Protein AF-A0A3D3EQ26-F1 (afdb_monomer_lite)

Structure (mmCIF, N/CA/C/O backbone):
data_AF-A0A3D3EQ26-F1
#
_entry.id   AF-A0A3D3EQ26-F1
#
loop_
_atom_site.group_PDB
_atom_site.id
_atom_site.type_symbol
_atom_site.label_atom_id
_atom_site.label_alt_id
_atom_site.label_comp_id
_atom_site.label_asym_id
_atom_site.label_entity_id
_atom_site.label_seq_id
_atom_site.pdbx_PDB_ins_code
_atom_site.Cartn_x
_atom_site.Cartn_y
_atom_site.Cartn_z
_atom_site.occupancy
_atom_site.B_iso_or_equiv
_atom_site.auth_seq_id
_atom_site.auth_comp_id
_atom_site.auth_asym_id
_atom_site.auth_atom_id
_atom_site.pdbx_PDB_model_num
ATOM 1 N N . MET A 1 1 ? -0.672 27.461 -3.679 1.00 43.50 1 MET A N 1
ATOM 2 C CA . MET A 1 1 ? -0.793 26.144 -3.017 1.00 43.50 1 MET A CA 1
ATOM 3 C C . MET A 1 1 ? -0.014 25.144 -3.851 1.00 43.50 1 MET A C 1
ATOM 5 O O . MET A 1 1 ? -0.295 25.049 -5.038 1.00 43.50 1 MET A O 1
ATOM 9 N N . LYS A 1 2 ? 1.002 24.467 -3.301 1.00 47.06 2 LYS A N 1
ATOM 10 C CA . LYS A 1 2 ? 1.595 23.314 -3.994 1.00 47.06 2 LYS A CA 1
ATOM 11 C C . LYS A 1 2 ? 0.571 22.186 -3.886 1.00 47.06 2 LYS A C 1
ATOM 13 O O . LYS A 1 2 ? 0.244 21.804 -2.770 1.00 47.06 2 LYS A O 1
ATOM 18 N N . ALA A 1 3 ? 0.037 21.705 -5.005 1.00 46.59 3 ALA A N 1
ATOM 19 C CA . ALA A 1 3 ? -0.693 20.444 -5.005 1.00 46.59 3 ALA A CA 1
ATOM 20 C C . ALA A 1 3 ? 0.310 19.357 -4.601 1.00 46.59 3 ALA A C 1
ATOM 22 O O . ALA A 1 3 ? 1.218 19.037 -5.363 1.00 46.59 3 ALA A O 1
ATOM 23 N N . SER A 1 4 ? 0.238 18.889 -3.361 1.00 63.62 4 SER A N 1
ATOM 24 C CA . SER A 1 4 ? 1.077 17.794 -2.891 1.00 63.62 4 SER A CA 1
ATOM 25 C C . SER A 1 4 ? 0.332 16.491 -3.130 1.00 63.62 4 SER A C 1
ATOM 27 O O . SER A 1 4 ? -0.710 16.246 -2.523 1.00 63.62 4 SER A O 1
ATOM 29 N N . TYR A 1 5 ? 0.870 15.666 -4.018 1.00 80.00 5 TYR A N 1
ATOM 30 C CA . TYR A 1 5 ? 0.480 14.267 -4.160 1.00 80.00 5 TYR A CA 1
ATOM 31 C C . TYR A 1 5 ? 0.820 13.491 -2.867 1.00 80.00 5 TYR A C 1
ATOM 33 O O . TYR A 1 5 ? 1.636 13.952 -2.065 1.00 80.00 5 TYR A O 1
ATOM 41 N N . GLY A 1 6 ? 0.219 12.318 -2.652 1.00 87.81 6 GLY A N 1
ATOM 42 C CA . GLY A 1 6 ? 0.426 11.493 -1.450 1.00 87.81 6 GLY A CA 1
ATOM 43 C C . GLY A 1 6 ? -0.643 11.695 -0.367 1.00 87.81 6 GLY A C 1
ATOM 44 O O . GLY A 1 6 ? -1.769 12.083 -0.664 1.00 87.81 6 GLY A O 1
ATOM 45 N N . ASN A 1 7 ? -0.287 11.450 0.896 1.00 93.31 7 ASN A N 1
ATOM 46 C CA . ASN A 1 7 ? -1.202 11.467 2.047 1.00 93.31 7 ASN A CA 1
ATOM 47 C C . ASN A 1 7 ? -1.265 12.826 2.771 1.00 93.31 7 ASN A C 1
ATOM 49 O O . ASN A 1 7 ? -1.820 12.932 3.863 1.00 93.31 7 ASN A O 1
ATOM 53 N N . TYR A 1 8 ? -0.751 13.894 2.157 1.00 90.69 8 TYR A N 1
ATOM 54 C CA . TYR A 1 8 ? -0.848 15.258 2.694 1.00 90.69 8 TYR A CA 1
ATOM 55 C C . TYR A 1 8 ? -2.292 15.723 2.921 1.00 90.69 8 TYR A C 1
ATOM 57 O O . TYR A 1 8 ? -2.552 16.518 3.815 1.00 90.69 8 TYR A O 1
ATOM 65 N N . MET A 1 9 ? -3.247 15.209 2.140 1.00 90.19 9 MET A N 1
ATOM 66 C CA . MET A 1 9 ? -4.672 15.525 2.299 1.00 90.19 9 MET A CA 1
ATOM 67 C C . MET A 1 9 ? -5.231 15.199 3.693 1.00 90.19 9 MET A C 1
ATOM 69 O O . MET A 1 9 ? -6.275 15.730 4.059 1.00 90.19 9 MET A O 1
ATOM 73 N N . TYR A 1 10 ? -4.536 14.357 4.463 1.00 92.06 10 TYR A N 1
ATOM 74 C CA . TYR A 1 10 ? -4.896 14.002 5.832 1.00 92.06 10 TYR A CA 1
ATOM 75 C C . TYR A 1 10 ? -4.207 14.875 6.895 1.00 92.06 10 TYR A C 1
ATOM 77 O O . TYR A 1 10 ? -4.340 14.603 8.083 1.00 92.06 10 TYR A O 1
ATOM 85 N N . HIS A 1 11 ? -3.468 15.925 6.522 1.00 90.75 11 HIS A N 1
ATOM 86 C CA . HIS A 1 11 ? -2.952 16.898 7.499 1.00 90.75 11 HIS A CA 1
ATOM 87 C C . HIS A 1 11 ? -4.116 17.525 8.280 1.00 90.75 11 HIS A C 1
ATOM 89 O O . HIS A 1 11 ? -5.151 17.861 7.704 1.00 90.75 11 HIS A O 1
ATOM 95 N N . GLY A 1 12 ? -3.976 17.620 9.603 1.00 88.81 12 GLY A N 1
ATOM 96 C CA . GLY A 1 12 ? -5.044 18.006 10.528 1.00 88.81 12 GLY A CA 1
ATOM 97 C C . GLY A 1 12 ? -6.002 16.879 10.942 1.00 88.81 12 GLY A C 1
ATOM 98 O O . GLY A 1 12 ? -6.832 17.091 11.827 1.00 88.81 12 GLY A O 1
ATOM 99 N N . TYR A 1 13 ? -5.909 15.679 10.356 1.00 89.81 13 TYR A N 1
ATOM 100 C CA . TYR A 1 13 ? -6.657 14.511 10.835 1.00 89.81 13 TYR A CA 1
ATOM 101 C C . TYR A 1 13 ? -5.959 13.921 12.060 1.00 89.81 13 TYR A C 1
ATOM 103 O O . TYR A 1 13 ? -4.731 13.945 12.162 1.00 89.81 13 TYR A O 1
ATOM 111 N N . GLN A 1 14 ? -6.734 13.363 12.988 1.00 88.44 14 GLN A N 1
ATOM 112 C CA . GLN A 1 14 ? -6.186 12.656 14.146 1.00 88.44 14 GLN A CA 1
ATOM 113 C C . GLN A 1 14 ? -5.789 11.223 13.778 1.00 88.44 14 GLN A C 1
ATOM 115 O O . GLN A 1 14 ? -6.543 10.522 13.098 1.00 88.44 14 GLN A O 1
ATOM 120 N N . ASP A 1 15 ? -4.644 10.773 14.288 1.00 89.12 15 ASP A N 1
ATOM 121 C CA . ASP A 1 15 ? -4.253 9.366 14.214 1.00 89.12 15 ASP A CA 1
ATOM 122 C C . ASP A 1 15 ? -5.210 8.502 15.049 1.00 89.12 15 ASP A C 1
ATOM 124 O O . ASP A 1 15 ? -5.680 8.920 16.114 1.00 89.12 15 ASP A O 1
ATOM 128 N N . ILE A 1 16 ? -5.503 7.287 14.582 1.00 85.25 16 ILE A N 1
ATOM 129 C CA . ILE A 1 16 ? -6.421 6.368 15.262 1.00 85.25 16 ILE A CA 1
ATOM 130 C C . ILE A 1 16 ? -5.979 6.046 16.697 1.00 85.25 16 ILE A C 1
ATOM 132 O O . ILE A 1 16 ? -6.836 5.915 17.577 1.00 85.25 16 ILE A O 1
ATOM 136 N N . ASN A 1 17 ? -4.666 6.007 16.940 1.00 82.06 17 ASN A N 1
ATOM 137 C CA . ASN A 1 17 ? -4.043 5.684 18.220 1.00 82.06 17 ASN A CA 1
ATOM 138 C C . ASN A 1 17 ? -3.779 6.919 19.093 1.00 82.06 17 ASN A C 1
ATOM 140 O O . ASN A 1 17 ? -3.191 6.794 20.169 1.00 82.06 17 ASN A O 1
ATOM 144 N N . ALA A 1 18 ? -4.195 8.117 18.669 1.00 78.62 18 ALA A N 1
ATOM 145 C CA . ALA A 1 18 ? -4.072 9.307 19.499 1.00 78.62 18 ALA A CA 1
ATOM 146 C C . ALA A 1 18 ? -4.818 9.113 20.835 1.00 78.62 18 ALA A C 1
ATOM 148 O O . ALA A 1 18 ? -5.955 8.634 20.862 1.00 78.62 18 ALA A O 1
ATOM 149 N N . ASN A 1 19 ? -4.173 9.520 21.939 1.00 58.97 19 ASN A N 1
ATOM 150 C CA . ASN A 1 19 ? -4.620 9.406 23.341 1.00 58.97 19 ASN A CA 1
ATOM 151 C C . ASN A 1 19 ? -5.818 10.314 23.690 1.00 58.97 19 ASN A C 1
ATOM 153 O O . ASN A 1 19 ? -5.869 10.974 24.726 1.00 58.97 19 ASN A O 1
ATOM 157 N N . THR A 1 20 ? -6.809 10.362 22.816 1.00 57.97 20 THR A N 1
ATOM 158 C CA . THR A 1 20 ? -8.110 10.954 23.077 1.00 57.97 20 THR A CA 1
ATOM 159 C C . THR A 1 20 ? -9.122 9.819 23.028 1.00 57.97 20 THR A C 1
ATOM 161 O O . THR A 1 20 ? -9.126 9.000 22.108 1.00 57.97 20 THR A O 1
ATOM 164 N N . LEU A 1 21 ? -9.976 9.708 24.042 1.00 50.50 21 LEU A N 1
ATOM 165 C CA . LEU A 1 21 ? -11.120 8.810 23.954 1.00 50.50 21 LEU A CA 1
ATOM 166 C C . LEU A 1 21 ? -11.983 9.321 22.798 1.00 50.50 21 LEU A C 1
ATOM 168 O O . LEU A 1 21 ? -12.541 10.411 22.895 1.00 50.50 21 LEU A O 1
ATOM 172 N N . PHE A 1 22 ? -12.091 8.559 21.708 1.00 55.28 22 PHE A N 1
ATOM 173 C CA . PHE A 1 22 ? -13.174 8.775 20.751 1.00 55.28 22 PHE A CA 1
ATOM 174 C C . PHE A 1 22 ? -14.436 8.248 21.431 1.00 55.28 22 PHE A C 1
ATOM 176 O O . PHE A 1 22 ? -14.866 7.115 21.212 1.00 55.28 22 PHE A O 1
ATOM 183 N N . GLN A 1 23 ? -14.965 9.019 22.381 1.00 54.22 23 GLN A N 1
ATOM 184 C CA . GLN A 1 23 ? -16.287 8.728 22.899 1.00 54.22 23 GLN A CA 1
ATOM 185 C C . GLN A 1 23 ? -17.238 8.867 21.719 1.00 54.22 23 GLN A C 1
ATOM 187 O O . GLN A 1 23 ? -17.191 9.855 20.985 1.00 54.22 23 GLN A O 1
ATOM 192 N N . ARG A 1 24 ? -18.071 7.846 21.508 1.00 55.34 24 ARG A N 1
ATOM 193 C CA . ARG A 1 24 ? -19.268 8.008 20.692 1.00 55.34 24 ARG A CA 1
ATOM 194 C C . ARG A 1 24 ? -20.073 9.102 21.373 1.00 55.34 24 ARG A C 1
ATOM 196 O O . ARG A 1 24 ? -20.706 8.853 22.393 1.00 55.34 24 ARG A O 1
ATOM 203 N N . SER A 1 25 ? -19.943 10.322 20.876 1.00 57.91 25 SER A N 1
ATOM 204 C CA . SER A 1 25 ? -20.886 11.355 21.231 1.00 57.91 25 SER A CA 1
ATOM 205 C C . SER A 1 25 ? -22.155 11.040 20.467 1.00 57.91 25 SER A C 1
ATOM 207 O O . SER A 1 25 ? -22.158 10.996 19.236 1.00 57.91 25 SER A O 1
ATOM 209 N N . ASP A 1 26 ? -23.233 10.796 21.202 1.00 65.69 26 ASP A N 1
ATOM 210 C CA . ASP A 1 26 ? -24.564 10.652 20.620 1.00 65.69 26 ASP A CA 1
ATOM 211 C C . ASP A 1 26 ? -25.135 12.019 20.193 1.00 65.69 26 ASP A C 1
ATOM 213 O O . ASP A 1 26 ? -26.295 12.100 19.797 1.00 65.69 26 ASP A O 1
ATOM 217 N N . GLN A 1 27 ? -24.336 13.097 20.268 1.00 68.31 27 GLN A N 1
ATOM 218 C CA . GLN A 1 27 ? -24.653 14.425 19.750 1.00 68.31 27 GLN A CA 1
ATOM 219 C C . GLN A 1 27 ? -24.148 14.552 18.305 1.00 68.31 27 GLN A C 1
ATOM 221 O O . GLN A 1 27 ? -22.954 14.766 18.081 1.00 68.31 27 GLN A O 1
ATOM 226 N N . PRO A 1 28 ? -25.031 14.499 17.289 1.00 65.00 28 PRO A N 1
ATOM 227 C CA . PRO A 1 28 ? -24.612 14.547 15.888 1.00 65.00 28 PRO A CA 1
ATOM 228 C C . PRO A 1 28 ? -23.875 15.841 15.517 1.00 65.00 28 PRO A C 1
ATOM 230 O O . PRO A 1 28 ? -23.085 15.848 14.582 1.00 65.00 28 PRO A O 1
ATOM 233 N N . GLN A 1 29 ? -24.117 16.924 16.258 1.00 67.38 29 GLN A N 1
ATOM 234 C CA . GLN A 1 29 ? -23.506 18.244 16.063 1.00 67.38 29 GLN A CA 1
ATOM 235 C C . GLN A 1 29 ? -22.001 18.249 16.381 1.00 67.38 29 GLN A C 1
ATOM 237 O O . GLN A 1 29 ? -21.240 18.970 15.749 1.00 67.38 29 GLN A O 1
ATOM 242 N N . GLU A 1 30 ? -21.540 17.408 17.308 1.00 64.25 30 GLU A N 1
ATOM 243 C CA . GLU A 1 30 ? -20.106 17.290 17.618 1.00 64.25 30 GLU A CA 1
ATOM 244 C C . GLU A 1 30 ? -19.345 16.529 16.519 1.00 64.25 30 GLU A C 1
ATOM 246 O O . GLU A 1 30 ? -18.134 16.676 16.371 1.00 64.25 30 GLU A O 1
ATOM 251 N N . LEU A 1 31 ? -20.061 15.753 15.698 1.00 61.94 31 LEU A N 1
ATOM 252 C CA . LEU A 1 31 ? -19.507 15.042 14.546 1.00 61.94 31 LEU A CA 1
ATOM 253 C C . LEU A 1 31 ? -19.466 15.905 13.278 1.00 61.94 31 LEU A C 1
ATOM 255 O O . LEU A 1 31 ? -18.766 15.541 12.337 1.00 61.94 31 LEU A O 1
ATOM 259 N N . THR A 1 32 ? -20.192 17.031 13.222 1.00 59.62 32 THR A N 1
ATOM 260 C CA . THR A 1 32 ? -20.210 17.883 12.018 1.00 59.62 32 THR A CA 1
ATOM 261 C C . THR A 1 32 ? -18.950 18.726 11.854 1.00 59.62 32 THR A C 1
ATOM 263 O O . THR A 1 32 ? -18.646 19.134 10.737 1.00 59.62 32 THR A O 1
ATOM 266 N N . GLU A 1 33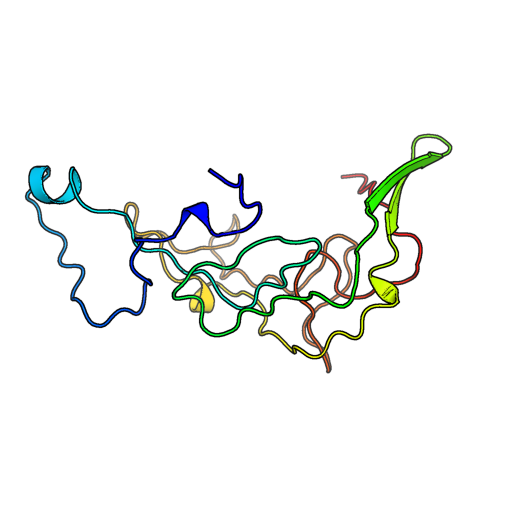 ? -18.213 18.974 12.940 1.00 64.81 33 GLU A N 1
ATOM 267 C CA . GLU A 1 33 ? -16.975 19.770 12.927 1.00 64.81 33 GLU A CA 1
ATOM 268 C C . GLU A 1 33 ? -15.701 18.920 13.088 1.00 64.81 33 GLU A C 1
ATOM 270 O O . GLU A 1 33 ? -14.594 19.415 12.881 1.00 64.81 33 GLU A O 1
ATOM 275 N N . ALA A 1 34 ? -15.838 17.633 13.427 1.00 69.12 34 ALA A N 1
ATOM 276 C CA . ALA A 1 34 ? -14.715 16.731 13.661 1.00 69.12 34 ALA A CA 1
ATOM 277 C C . ALA A 1 34 ? -14.295 15.976 12.387 1.00 69.12 34 ALA A C 1
ATOM 279 O O . ALA A 1 34 ? -15.126 15.460 11.639 1.00 69.12 34 ALA A O 1
ATOM 280 N N . THR A 1 35 ? -12.985 15.839 12.168 1.00 76.38 35 THR A N 1
ATOM 281 C CA . THR A 1 35 ? -12.447 14.901 11.176 1.00 76.38 35 THR A CA 1
ATOM 282 C C . THR A 1 35 ? -12.515 13.471 11.712 1.00 76.38 35 THR A C 1
ATOM 284 O O . THR A 1 35 ? -12.333 13.220 12.907 1.00 76.38 35 THR A O 1
ATOM 287 N N . LEU A 1 36 ? -12.780 12.502 10.828 1.00 83.06 36 LEU A N 1
ATOM 288 C CA . LEU A 1 36 ? -12.641 11.092 11.191 1.00 83.06 36 LEU A CA 1
ATOM 289 C C . LEU A 1 36 ? -11.170 10.772 11.460 1.00 83.06 36 LEU A C 1
ATOM 291 O O . LEU A 1 36 ? -10.275 11.363 10.860 1.00 83.06 36 LEU A O 1
ATOM 295 N N . ARG A 1 37 ? -10.916 9.805 12.340 1.00 85.69 37 ARG A N 1
ATOM 296 C CA . ARG A 1 37 ? -9.551 9.325 12.550 1.00 85.69 37 ARG A CA 1
ATOM 297 C C . ARG A 1 37 ? -9.056 8.520 11.364 1.00 85.69 37 ARG A C 1
ATOM 299 O O . ARG A 1 37 ? -9.833 7.824 10.709 1.00 85.69 37 ARG A O 1
ATOM 306 N N . VAL A 1 38 ? -7.750 8.573 11.151 1.00 91.38 38 VAL A N 1
ATOM 307 C CA . VAL A 1 38 ? -7.064 7.820 10.103 1.00 91.38 38 VAL A CA 1
ATOM 308 C C . VAL A 1 38 ? -6.031 6.885 10.712 1.00 91.38 38 VAL A C 1
ATOM 310 O O . VAL A 1 38 ? -5.436 7.188 11.740 1.00 91.38 38 VAL A O 1
ATOM 313 N N . ASN A 1 39 ? -5.838 5.735 10.077 1.00 91.94 39 ASN A N 1
ATOM 314 C CA . ASN A 1 39 ? -4.722 4.840 10.350 1.00 91.94 39 ASN A CA 1
ATOM 315 C C . ASN A 1 39 ? -3.878 4.784 9.074 1.00 91.94 39 ASN A C 1
ATOM 317 O O . ASN A 1 39 ? -4.298 4.175 8.089 1.00 91.94 39 ASN A O 1
ATOM 321 N N . ILE A 1 40 ? -2.760 5.506 9.061 1.00 94.25 40 ILE A N 1
ATOM 322 C CA . ILE A 1 40 ? -1.866 5.637 7.906 1.00 94.25 40 ILE A CA 1
ATOM 323 C C . ILE A 1 40 ? -0.463 5.353 8.412 1.00 94.25 40 ILE A C 1
ATOM 325 O O . ILE A 1 40 ? 0.038 6.097 9.252 1.00 94.25 40 ILE A O 1
ATOM 329 N N . ASP A 1 41 ? 0.153 4.288 7.906 1.00 92.81 41 ASP A N 1
ATOM 330 C CA . ASP A 1 41 ? 1.479 3.869 8.343 1.00 92.81 41 ASP A CA 1
ATOM 331 C C . ASP A 1 41 ? 2.246 3.107 7.253 1.00 92.81 41 ASP A C 1
ATOM 333 O O . ASP A 1 41 ? 1.637 2.554 6.332 1.00 92.81 41 ASP A O 1
ATOM 337 N N . HIS A 1 42 ? 3.577 3.069 7.383 1.00 93.62 42 HIS A N 1
ATOM 338 C CA . HIS A 1 42 ? 4.502 2.306 6.531 1.00 93.62 42 HIS A CA 1
ATOM 339 C C . HIS A 1 42 ? 4.429 2.611 5.013 1.00 93.62 42 HIS A C 1
ATOM 341 O O . HIS A 1 42 ? 4.615 1.723 4.173 1.00 93.62 42 HIS A O 1
ATOM 347 N N . ASN A 1 43 ? 4.181 3.871 4.628 1.00 94.19 43 ASN A N 1
ATOM 348 C CA . ASN A 1 43 ? 4.181 4.292 3.221 1.00 94.19 43 ASN A CA 1
ATOM 349 C C . ASN A 1 43 ? 5.543 4.832 2.743 1.00 94.19 43 ASN A C 1
ATOM 351 O O . ASN A 1 43 ? 6.264 5.535 3.460 1.00 94.19 43 ASN A O 1
ATOM 355 N N . LEU A 1 44 ? 5.852 4.568 1.467 1.00 93.62 44 LEU A N 1
ATOM 356 C CA . LEU A 1 44 ? 6.982 5.150 0.736 1.00 93.62 44 LEU A CA 1
ATOM 357 C C . LEU A 1 44 ? 6.495 6.276 -0.183 1.00 93.62 44 LEU A C 1
ATOM 359 O O . LEU A 1 44 ? 5.567 6.089 -0.971 1.00 93.62 44 LEU A O 1
ATOM 363 N N . TYR A 1 45 ? 7.150 7.432 -0.120 1.00 94.50 45 TYR A N 1
ATOM 364 C CA . TYR A 1 45 ? 6.767 8.633 -0.858 1.00 94.50 45 TYR A CA 1
ATOM 365 C C . TYR A 1 45 ? 7.884 9.063 -1.805 1.00 94.50 45 TYR A C 1
ATOM 367 O O . TYR A 1 45 ? 8.881 9.631 -1.368 1.00 94.50 45 TYR A O 1
ATOM 375 N N . PHE A 1 46 ? 7.702 8.808 -3.099 1.00 94.00 46 PHE A N 1
ATOM 376 C CA . PHE A 1 46 ? 8.650 9.157 -4.163 1.00 94.00 46 PHE A CA 1
ATOM 377 C C . PHE A 1 46 ? 8.205 10.405 -4.934 1.00 94.00 46 PHE A C 1
ATOM 379 O O . PHE A 1 46 ? 7.062 10.851 -4.808 1.00 94.00 46 PHE A O 1
ATOM 386 N N . ASN A 1 47 ? 9.087 10.945 -5.779 1.00 94.06 47 ASN A N 1
ATOM 387 C CA . ASN A 1 47 ? 8.775 11.984 -6.773 1.00 94.06 47 ASN A CA 1
ATOM 388 C C . ASN A 1 47 ? 8.065 13.225 -6.191 1.00 94.06 47 ASN A C 1
ATOM 390 O O . ASN A 1 47 ? 7.208 13.831 -6.836 1.00 94.06 47 ASN A O 1
ATOM 394 N N . GLY A 1 48 ? 8.399 13.604 -4.955 1.00 91.50 48 GLY A N 1
ATOM 395 C CA . GLY A 1 48 ? 7.802 14.759 -4.279 1.00 91.50 48 GLY A CA 1
ATOM 396 C C . GLY A 1 48 ? 6.419 14.518 -3.664 1.00 91.50 48 GLY A C 1
ATOM 397 O O . GLY A 1 48 ? 5.765 15.487 -3.272 1.00 91.50 48 GLY A O 1
ATOM 398 N N . ALA A 1 49 ? 5.966 13.264 -3.560 1.00 93.62 49 ALA A N 1
ATOM 399 C CA . ALA A 1 49 ? 4.804 12.916 -2.751 1.00 93.62 49 ALA A CA 1
ATOM 400 C C . ALA A 1 49 ? 5.056 13.218 -1.260 1.00 93.62 49 ALA A C 1
ATOM 402 O O . ALA A 1 49 ? 6.175 13.117 -0.754 1.00 93.62 49 ALA A O 1
ATOM 403 N N . SER A 1 50 ? 3.995 13.589 -0.550 1.00 92.94 50 SER A N 1
ATOM 404 C CA . SER A 1 50 ? 4.054 14.040 0.838 1.00 92.94 50 SER A CA 1
ATOM 405 C C . SER A 1 50 ? 3.327 13.081 1.770 1.00 92.94 50 SER A C 1
ATOM 407 O O . SER A 1 50 ? 2.187 12.694 1.515 1.00 92.94 50 SER A O 1
ATOM 409 N N . ALA A 1 51 ? 3.983 12.764 2.883 1.00 94.69 51 ALA A N 1
ATOM 410 C CA . ALA A 1 51 ? 3.413 11.983 3.973 1.00 94.69 51 ALA A CA 1
ATOM 411 C C . ALA A 1 51 ? 2.384 12.769 4.794 1.00 94.69 51 ALA A C 1
ATOM 413 O O . ALA A 1 51 ? 2.450 14.003 4.878 1.00 94.69 51 ALA A O 1
ATOM 414 N N . TYR A 1 52 ? 1.483 12.028 5.435 1.00 94.38 52 TYR A N 1
ATOM 415 C CA . TYR A 1 52 ? 0.656 12.523 6.531 1.00 94.38 52 TYR A CA 1
ATOM 416 C C . TYR A 1 52 ? 1.551 12.922 7.719 1.00 94.38 52 TYR A C 1
ATOM 418 O O . TYR A 1 52 ? 2.538 12.255 8.009 1.00 94.38 52 TYR A O 1
ATOM 426 N N . GLU A 1 53 ? 1.247 14.038 8.381 1.00 93.44 53 GLU A N 1
ATOM 427 C CA . GLU A 1 53 ? 2.101 14.624 9.424 1.00 93.44 53 GLU A CA 1
ATOM 428 C C . GLU A 1 53 ? 2.270 13.757 10.679 1.00 93.44 53 GLU A C 1
ATOM 430 O O . GLU A 1 53 ? 3.326 13.834 11.302 1.00 93.44 53 GLU A O 1
ATOM 435 N N . ASN A 1 54 ? 1.289 12.907 11.016 1.00 93.50 54 ASN A N 1
ATOM 436 C CA . ASN A 1 54 ? 1.379 12.014 12.180 1.00 93.50 54 ASN A CA 1
ATOM 437 C C . ASN A 1 54 ? 1.691 10.552 11.812 1.00 93.50 54 ASN A C 1
ATOM 439 O O . ASN A 1 54 ? 1.655 9.6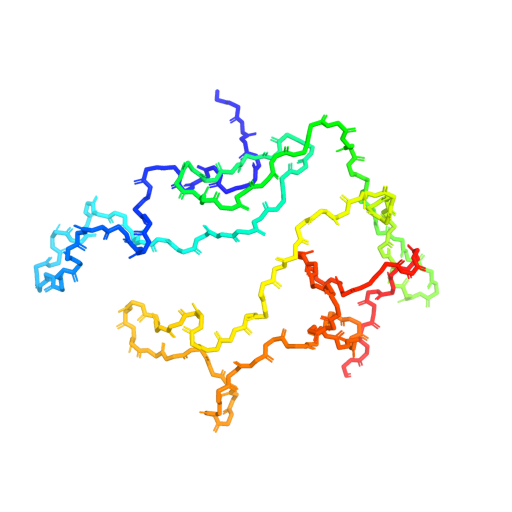88 12.687 1.00 93.50 54 ASN A O 1
ATOM 443 N N . GLU A 1 55 ? 2.021 10.262 10.550 1.00 94.44 55 GLU A N 1
ATOM 444 C CA . GLU A 1 55 ? 2.458 8.927 10.132 1.00 94.44 55 GLU A CA 1
ATOM 445 C C . GLU A 1 55 ? 3.847 8.607 10.703 1.00 94.44 55 GLU A C 1
ATOM 447 O O . GLU A 1 55 ? 4.836 9.256 10.352 1.00 94.44 55 GLU A O 1
ATOM 452 N N . GLN A 1 56 ? 3.933 7.582 11.556 1.00 91.44 56 GLN A N 1
ATOM 453 C CA . GLN A 1 56 ? 5.157 7.267 12.298 1.00 91.44 56 GLN A CA 1
ATOM 454 C C . GLN A 1 56 ? 6.237 6.622 11.421 1.00 91.44 56 GLN A C 1
ATOM 456 O O . GLN A 1 56 ? 7.392 7.041 11.476 1.00 91.44 56 GLN A O 1
ATOM 461 N N . HIS A 1 57 ? 5.877 5.647 10.581 1.00 92.62 57 HIS A N 1
ATOM 462 C CA . HIS A 1 57 ? 6.839 4.871 9.787 1.00 92.62 57 HIS A CA 1
ATOM 463 C C . HIS A 1 57 ? 6.852 5.264 8.301 1.00 92.62 57 HIS A C 1
ATOM 465 O O . HIS A 1 57 ? 7.081 4.437 7.418 1.00 92.62 57 HIS A O 1
ATOM 471 N N . SER A 1 58 ? 6.622 6.545 7.998 1.00 92.88 58 SER A N 1
ATOM 472 C CA . SER A 1 58 ? 6.753 7.055 6.628 1.00 92.88 58 SER A CA 1
ATOM 473 C C . SER A 1 58 ? 8.213 7.086 6.163 1.00 92.88 58 SER A C 1
ATOM 475 O O . SER A 1 58 ? 9.141 7.309 6.941 1.00 92.88 58 SER A O 1
ATOM 477 N N . SER A 1 59 ? 8.454 6.931 4.859 1.00 92.62 59 SER A N 1
ATOM 478 C CA . SER A 1 59 ? 9.746 7.296 4.263 1.00 92.62 59 SER A CA 1
ATOM 479 C C . SER A 1 59 ? 9.571 8.119 3.003 1.00 92.62 59 SER A C 1
ATOM 481 O O . SER A 1 59 ? 9.008 7.669 2.007 1.00 92.62 59 SER A O 1
ATOM 483 N N . LYS A 1 60 ? 10.079 9.350 3.055 1.00 92.50 60 LYS A N 1
ATOM 484 C CA . LYS A 1 60 ? 10.152 10.250 1.905 1.00 92.50 60 LYS A CA 1
ATOM 485 C C . LYS A 1 60 ? 11.462 10.003 1.176 1.00 92.50 60 LYS A C 1
ATOM 487 O O . LYS A 1 60 ? 12.530 10.196 1.750 1.00 92.50 60 LYS A O 1
ATOM 492 N N . VAL A 1 61 ? 11.363 9.589 -0.077 1.00 93.31 61 VAL A N 1
ATOM 493 C CA . VAL A 1 61 ? 12.492 9.245 -0.933 1.00 93.31 61 VAL A CA 1
ATOM 494 C C . VAL A 1 61 ? 12.720 10.395 -1.909 1.00 93.31 61 VAL A C 1
ATOM 496 O O . VAL A 1 61 ? 11.890 10.663 -2.777 1.00 93.31 61 VAL A O 1
ATOM 499 N N . ASN A 1 62 ? 13.835 11.104 -1.730 1.00 90.25 62 ASN A N 1
ATOM 500 C CA . ASN A 1 62 ? 14.170 12.308 -2.503 1.00 90.25 62 ASN A CA 1
ATOM 501 C C . ASN A 1 62 ? 15.312 12.081 -3.504 1.00 90.25 62 ASN A C 1
ATOM 503 O O . ASN A 1 62 ? 15.527 12.904 -4.388 1.00 90.25 62 ASN A O 1
ATOM 507 N N . ASP A 1 63 ? 16.060 10.995 -3.340 1.00 92.88 63 ASP A N 1
ATOM 508 C CA . ASP A 1 63 ? 17.254 10.622 -4.100 1.00 92.88 63 ASP A CA 1
ATOM 509 C C . ASP A 1 63 ? 16.986 9.532 -5.149 1.00 92.88 63 ASP A C 1
ATOM 511 O O . ASP A 1 63 ? 17.894 9.130 -5.873 1.00 92.88 63 ASP A O 1
ATOM 515 N N . PHE A 1 64 ? 15.731 9.095 -5.278 1.00 94.25 64 PHE A N 1
ATOM 516 C CA . PHE A 1 64 ? 15.293 8.133 -6.280 1.00 94.25 64 PHE A CA 1
ATOM 517 C C . PHE A 1 64 ? 14.024 8.626 -6.976 1.00 94.25 64 PHE A C 1
ATOM 519 O O . PHE A 1 64 ? 12.983 8.802 -6.339 1.00 94.25 64 PHE A O 1
ATOM 526 N N . ASN A 1 65 ? 14.105 8.825 -8.293 1.00 94.00 65 ASN A N 1
ATOM 527 C CA . ASN A 1 65 ? 12.953 9.185 -9.113 1.00 94.00 65 ASN A CA 1
ATOM 528 C C . ASN A 1 65 ? 12.355 7.923 -9.736 1.00 94.00 65 ASN A C 1
ATOM 530 O O . ASN A 1 65 ? 12.999 7.274 -10.558 1.00 94.00 65 ASN A O 1
ATOM 534 N N . VAL A 1 66 ? 11.125 7.588 -9.354 1.00 92.62 66 VAL A N 1
ATOM 535 C CA . VAL A 1 66 ? 10.410 6.426 -9.886 1.00 92.62 66 VAL A CA 1
ATOM 536 C C . VAL A 1 66 ? 9.827 6.756 -11.255 1.00 92.62 66 VAL A C 1
ATOM 538 O O . VAL A 1 66 ? 9.119 7.749 -11.422 1.00 92.62 66 VAL A O 1
ATOM 541 N N . GLU A 1 67 ? 10.057 5.881 -12.220 1.00 93.00 67 GLU A N 1
ATOM 542 C CA . GLU A 1 67 ? 9.411 5.903 -13.526 1.00 93.00 67 GLU A CA 1
ATOM 543 C C . GLU A 1 67 ? 8.266 4.888 -13.537 1.00 93.00 67 GLU A C 1
ATOM 545 O O . GLU A 1 67 ? 8.423 3.760 -13.068 1.00 93.00 67 GLU A O 1
ATOM 550 N N . LEU A 1 68 ? 7.099 5.286 -14.049 1.00 90.06 68 LEU A N 1
ATOM 551 C CA . LEU A 1 68 ? 5.928 4.420 -14.190 1.00 90.06 68 LEU A CA 1
ATOM 552 C C . LEU A 1 68 ? 5.318 4.637 -15.571 1.00 90.06 68 LEU A C 1
ATOM 554 O O . LEU A 1 68 ? 4.924 5.750 -15.917 1.00 90.06 68 LEU A O 1
ATOM 558 N N . SER A 1 69 ? 5.206 3.567 -16.347 1.00 92.62 69 SER A N 1
ATOM 559 C CA . SER A 1 69 ? 4.444 3.562 -17.594 1.00 92.62 69 SER A CA 1
ATOM 560 C C . SER A 1 69 ? 3.785 2.206 -17.815 1.00 92.62 69 SER A C 1
ATOM 562 O O . SER A 1 69 ? 4.185 1.200 -17.226 1.00 92.62 69 SER A O 1
ATOM 564 N N . ILE A 1 70 ? 2.747 2.188 -18.646 1.00 92.75 70 ILE A N 1
ATOM 565 C CA . ILE A 1 70 ? 2.058 0.966 -19.055 1.00 92.75 70 ILE A CA 1
ATOM 566 C C . ILE A 1 70 ? 2.338 0.754 -20.540 1.00 92.75 70 ILE A C 1
ATOM 568 O O . ILE A 1 70 ? 2.237 1.695 -21.326 1.00 92.75 70 ILE A O 1
ATOM 572 N N . SER A 1 71 ? 2.677 -0.477 -20.912 1.00 92.81 71 SER A N 1
ATOM 573 C CA . SER A 1 71 ? 2.834 -0.895 -22.304 1.00 92.81 71 SER A CA 1
ATOM 574 C C . SER A 1 71 ? 1.875 -2.034 -22.624 1.00 92.81 71 SER A C 1
ATOM 576 O O . SER A 1 71 ? 1.734 -2.954 -21.819 1.00 92.81 71 SER A O 1
ATOM 578 N N . GLU A 1 72 ? 1.230 -1.969 -23.785 1.00 93.38 72 GLU A N 1
ATOM 579 C CA . GLU A 1 72 ? 0.384 -3.035 -24.322 1.00 93.38 72 GLU A CA 1
ATOM 580 C C . GLU A 1 72 ? 1.155 -3.805 -25.402 1.00 93.38 72 GLU A C 1
ATOM 582 O O . GLU A 1 72 ? 1.685 -3.204 -26.338 1.00 93.38 72 GLU A O 1
ATOM 587 N N . VAL A 1 73 ? 1.225 -5.130 -25.277 1.00 92.81 73 VAL A N 1
ATOM 588 C CA . VAL A 1 73 ? 1.840 -6.028 -26.263 1.00 92.81 73 VAL A CA 1
ATOM 589 C C . VAL A 1 73 ? 0.915 -7.221 -26.458 1.00 92.81 73 VAL A C 1
ATOM 591 O O . VAL A 1 73 ? 0.643 -7.940 -25.503 1.00 92.81 73 VAL A O 1
ATOM 594 N N . ASP A 1 74 ? 0.413 -7.420 -27.678 1.00 92.56 74 ASP A N 1
ATOM 595 C CA . ASP A 1 74 ? -0.466 -8.543 -28.042 1.00 92.56 74 ASP A CA 1
ATOM 596 C C . ASP A 1 74 ? -1.706 -8.707 -2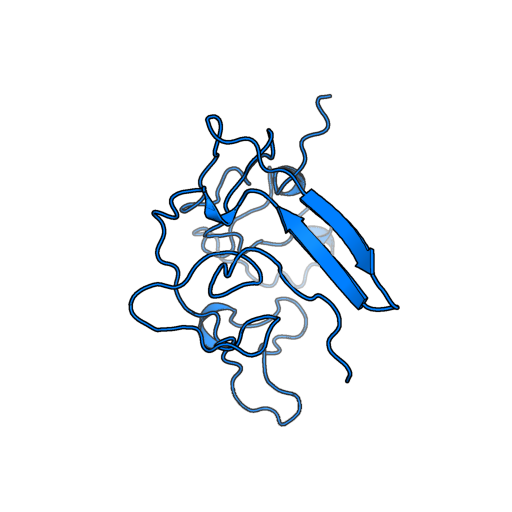7.128 1.00 92.56 74 ASP A C 1
ATOM 598 O O . ASP A 1 74 ? -2.172 -9.816 -26.867 1.00 92.56 74 ASP A O 1
ATOM 602 N N . GLY A 1 75 ? -2.259 -7.587 -26.640 1.00 91.12 75 GLY A N 1
ATOM 603 C CA . GLY A 1 75 ? -3.404 -7.550 -25.719 1.00 91.12 75 GLY A CA 1
ATOM 604 C C . GLY A 1 75 ? -3.048 -7.726 -24.237 1.00 91.12 75 GLY A C 1
ATOM 605 O O . GLY A 1 75 ? -3.937 -7.666 -23.383 1.00 91.12 75 GLY A O 1
ATOM 606 N N . ASP A 1 76 ? -1.765 -7.910 -23.917 1.00 90.81 76 ASP A N 1
ATOM 607 C CA . ASP A 1 76 ? -1.251 -7.951 -22.553 1.00 90.81 76 ASP A CA 1
ATOM 608 C C . ASP A 1 76 ? -0.694 -6.602 -22.092 1.00 90.81 76 ASP A C 1
ATOM 610 O O . ASP A 1 76 ? 0.081 -5.955 -22.794 1.00 90.81 76 ASP A O 1
ATOM 614 N N . TYR A 1 77 ? -1.074 -6.186 -20.880 1.00 91.88 77 TYR A N 1
ATOM 615 C CA . TYR A 1 77 ? -0.601 -4.950 -20.257 1.00 91.88 77 TYR A CA 1
ATOM 616 C C . TYR A 1 77 ? 0.568 -5.217 -19.310 1.00 91.88 77 TYR A C 1
ATOM 618 O O . TYR A 1 77 ? 0.496 -6.097 -18.451 1.00 91.88 77 TYR A O 1
ATOM 626 N N . TYR A 1 78 ? 1.620 -4.410 -19.412 1.00 90.50 78 TYR A N 1
ATOM 627 C CA . TYR A 1 78 ? 2.826 -4.509 -18.595 1.00 90.50 78 TYR A CA 1
ATOM 628 C C . TYR A 1 78 ? 3.110 -3.192 -17.886 1.00 90.50 78 TYR A C 1
ATOM 630 O O . TYR A 1 78 ? 3.134 -2.139 -18.523 1.00 90.50 78 TYR A O 1
ATOM 638 N N . LEU A 1 79 ? 3.398 -3.261 -16.588 1.00 91.56 79 LEU A N 1
ATOM 639 C CA . LEU A 1 79 ? 4.002 -2.152 -15.861 1.00 91.56 79 LEU A CA 1
ATOM 640 C C . LEU A 1 79 ? 5.502 -2.123 -16.159 1.00 91.56 79 LEU A C 1
ATOM 642 O O . LEU A 1 79 ? 6.216 -3.104 -15.931 1.00 91.56 79 LEU A O 1
ATOM 646 N N . ILE A 1 80 ? 5.967 -0.975 -16.637 1.00 91.25 80 ILE A N 1
ATOM 647 C CA . ILE A 1 80 ? 7.378 -0.662 -16.829 1.00 91.25 80 ILE A CA 1
ATOM 648 C C . ILE A 1 80 ? 7.767 0.347 -15.755 1.00 91.25 80 ILE A C 1
ATOM 650 O O . ILE A 1 80 ? 7.164 1.419 -15.648 1.00 91.25 80 ILE A O 1
ATOM 654 N N . THR A 1 81 ? 8.761 -0.016 -14.948 1.00 91.12 81 THR A N 1
ATOM 655 C CA . THR A 1 81 ? 9.239 0.812 -13.845 1.00 91.12 81 THR A CA 1
ATOM 656 C C . THR A 1 81 ? 10.691 0.510 -13.494 1.00 91.12 81 THR A C 1
ATOM 658 O O . THR A 1 81 ? 11.144 -0.622 -13.654 1.00 91.12 81 THR A O 1
ATOM 661 N N . ASN A 1 82 ? 11.402 1.518 -12.990 1.00 92.00 82 ASN A N 1
ATOM 662 C CA . ASN A 1 82 ? 12.744 1.388 -12.415 1.00 92.00 82 ASN A CA 1
ATOM 663 C C . ASN A 1 82 ? 12.721 1.082 -10.907 1.00 92.00 82 ASN A C 1
ATOM 665 O O . ASN A 1 82 ? 13.770 0.923 -10.298 1.00 92.00 82 ASN A O 1
ATOM 669 N N . LEU A 1 83 ? 11.543 0.945 -10.291 1.00 89.56 83 LEU A N 1
ATOM 670 C CA . LEU A 1 83 ? 11.409 0.618 -8.871 1.00 89.56 83 LEU A CA 1
ATOM 671 C C . LEU A 1 83 ? 12.210 -0.623 -8.390 1.00 89.56 83 LEU A C 1
ATOM 673 O O . LEU A 1 83 ? 12.623 -0.608 -7.232 1.00 89.56 83 LEU A O 1
ATOM 677 N N . PRO A 1 84 ? 12.493 -1.664 -9.207 1.00 87.94 84 PRO A N 1
ATOM 678 C CA . PRO A 1 84 ? 13.378 -2.760 -8.800 1.00 87.94 84 PRO A CA 1
ATOM 679 C C . PRO A 1 84 ? 14.801 -2.315 -8.418 1.00 87.94 84 PRO A C 1
ATOM 681 O O . PRO A 1 84 ? 15.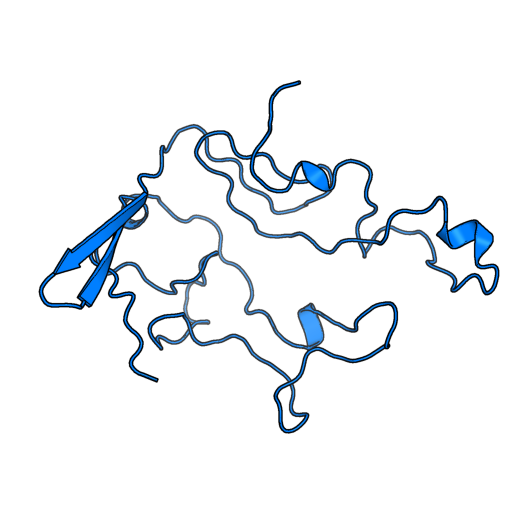454 -2.995 -7.630 1.00 87.94 84 PRO A O 1
ATOM 684 N N . ASP A 1 85 ? 15.270 -1.181 -8.946 1.00 90.69 85 ASP A N 1
ATOM 685 C CA . ASP A 1 85 ? 16.592 -0.619 -8.644 1.00 90.69 85 ASP A CA 1
ATOM 686 C C . ASP A 1 85 ? 16.611 0.128 -7.300 1.00 90.69 85 ASP A C 1
ATOM 688 O O . ASP A 1 85 ? 17.676 0.450 -6.767 1.00 90.69 85 ASP A O 1
ATOM 692 N N . PHE A 1 86 ? 15.437 0.403 -6.724 1.00 90.31 86 PHE A N 1
ATOM 693 C CA . PHE A 1 86 ? 15.327 1.011 -5.409 1.00 90.31 86 PHE A CA 1
ATOM 694 C C . PHE A 1 86 ? 15.628 -0.017 -4.314 1.00 90.31 86 PHE A C 1
ATOM 696 O O . PHE A 1 86 ? 15.024 -1.089 -4.228 1.00 90.31 86 PHE A O 1
ATOM 703 N N . LYS A 1 87 ? 16.542 0.332 -3.408 1.00 88.25 87 LYS A N 1
ATOM 704 C CA . LYS A 1 87 ? 16.855 -0.502 -2.249 1.00 88.25 87 LYS A CA 1
ATOM 705 C C . LYS A 1 87 ? 15.776 -0.338 -1.179 1.00 88.25 87 LYS A C 1
ATOM 707 O O . LYS A 1 87 ? 15.809 0.588 -0.374 1.00 88.25 87 LYS A O 1
ATOM 712 N N . PHE A 1 88 ? 14.859 -1.295 -1.120 1.00 85.81 88 PHE A N 1
ATOM 713 C CA . PHE A 1 88 ? 13.860 -1.365 -0.057 1.00 85.81 88 PHE A CA 1
ATOM 714 C C . PHE A 1 88 ? 14.507 -1.707 1.295 1.00 85.81 88 PHE A C 1
ATOM 716 O O . PHE A 1 88 ? 14.939 -2.841 1.535 1.00 85.81 88 PHE A O 1
ATOM 723 N N . GLU A 1 89 ? 14.582 -0.713 2.181 1.00 81.12 89 GLU A N 1
ATOM 724 C CA . GLU A 1 89 ? 15.139 -0.873 3.532 1.00 81.12 89 GLU A CA 1
ATOM 725 C C . GLU A 1 89 ? 14.088 -1.277 4.571 1.00 81.12 89 GLU A C 1
ATOM 727 O O . GLU A 1 89 ? 14.418 -1.968 5.533 1.00 81.12 89 GLU A O 1
ATOM 732 N N . GLN A 1 90 ? 12.825 -0.900 4.359 1.00 76.12 90 GLN A N 1
ATOM 733 C CA . GLN A 1 90 ? 11.734 -1.250 5.264 1.00 76.12 90 GLN A CA 1
ATOM 734 C C . GLN A 1 90 ? 11.325 -2.718 5.107 1.00 76.12 90 GLN A C 1
ATOM 736 O O . GLN A 1 90 ? 11.146 -3.209 3.990 1.00 76.12 90 GLN A O 1
ATOM 741 N N . ASN A 1 91 ? 11.127 -3.389 6.240 1.00 84.56 91 ASN A N 1
ATOM 742 C CA . ASN A 1 91 ? 10.401 -4.648 6.322 1.00 84.56 91 ASN A CA 1
ATOM 743 C C . ASN A 1 91 ? 9.089 -4.371 7.051 1.00 84.56 91 ASN A C 1
ATOM 745 O O . ASN A 1 91 ? 9.126 -3.915 8.191 1.00 84.56 91 ASN A O 1
ATOM 749 N N . ILE A 1 92 ? 7.963 -4.596 6.380 1.00 88.62 92 ILE A N 1
ATOM 750 C CA . ILE A 1 92 ? 6.638 -4.270 6.918 1.00 88.62 92 ILE A CA 1
ATOM 751 C C . ILE A 1 92 ? 5.894 -5.535 7.346 1.00 88.62 92 ILE A C 1
ATOM 753 O O . ILE A 1 92 ? 6.122 -6.618 6.808 1.00 88.62 92 ILE A O 1
ATOM 757 N N . ASP A 1 93 ? 4.959 -5.405 8.278 1.00 90.25 93 ASP A N 1
ATOM 758 C CA . ASP A 1 93 ? 4.116 -6.530 8.671 1.00 90.25 93 ASP A CA 1
ATOM 759 C C . ASP A 1 93 ? 3.064 -6.865 7.603 1.00 90.25 93 ASP A C 1
ATOM 761 O O . ASP A 1 93 ? 2.642 -6.032 6.794 1.00 90.25 93 ASP A O 1
ATOM 765 N N . ILE A 1 94 ? 2.600 -8.118 7.608 1.00 93.81 94 ILE A N 1
ATOM 766 C CA . ILE A 1 94 ? 1.453 -8.519 6.790 1.00 93.81 94 ILE A CA 1
ATOM 767 C C . ILE A 1 94 ? 0.186 -7.882 7.362 1.00 93.81 94 ILE A C 1
ATOM 769 O O . ILE A 1 94 ? -0.109 -7.999 8.551 1.00 93.81 94 ILE A O 1
ATOM 773 N N . VAL A 1 95 ? -0.622 -7.291 6.485 1.00 94.38 95 VAL A N 1
ATOM 774 C CA . VAL A 1 95 ? -1.933 -6.757 6.857 1.00 94.38 95 VAL A CA 1
ATOM 775 C C . VAL A 1 95 ? -2.893 -7.902 7.189 1.00 94.38 95 VAL A C 1
ATOM 777 O O . VAL A 1 95 ? -3.114 -8.813 6.385 1.00 94.38 95 VAL A O 1
ATOM 780 N N . THR A 1 96 ? -3.492 -7.835 8.375 1.00 96.62 96 THR A N 1
ATOM 781 C CA . THR A 1 96 ? -4.456 -8.815 8.894 1.00 96.62 96 THR A CA 1
ATOM 782 C C . THR A 1 96 ? -5.709 -8.119 9.419 1.00 96.62 96 THR A C 1
ATOM 784 O O . THR A 1 96 ? -5.686 -6.916 9.685 1.00 96.62 96 THR A O 1
ATOM 787 N N . THR A 1 97 ? -6.792 -8.870 9.646 1.00 97.31 97 THR A N 1
ATOM 788 C CA . THR A 1 97 ? -7.976 -8.364 10.369 1.00 97.31 97 THR A CA 1
ATOM 789 C C . THR A 1 97 ? -7.603 -7.708 11.695 1.00 97.31 97 THR A C 1
ATOM 791 O O . THR A 1 97 ? -8.135 -6.654 12.024 1.00 97.31 97 THR A O 1
ATOM 794 N N . GLY A 1 98 ? -6.672 -8.307 12.448 1.00 95.25 98 GLY A N 1
ATOM 795 C CA . GLY A 1 98 ? -6.224 -7.767 13.731 1.00 95.25 98 GLY A CA 1
ATOM 796 C C . GLY A 1 98 ? -5.548 -6.404 13.589 1.00 95.25 98 GLY A C 1
ATOM 797 O O . GLY A 1 98 ? -5.855 -5.498 14.356 1.00 95.25 98 GLY A O 1
ATOM 798 N N . ALA A 1 99 ? -4.691 -6.242 12.577 1.00 93.00 99 ALA A N 1
ATOM 799 C CA . ALA A 1 99 ? -4.012 -4.976 12.301 1.00 93.00 99 ALA A CA 1
ATOM 800 C C . ALA A 1 99 ? -4.979 -3.873 11.827 1.00 93.00 99 ALA A C 1
ATOM 802 O O . ALA A 1 99 ? -4.823 -2.713 12.198 1.00 93.00 99 ALA A O 1
ATOM 803 N N . LEU A 1 100 ? -5.991 -4.225 11.024 1.00 93.31 100 LEU A N 1
ATOM 804 C CA . LEU A 1 100 ? -6.982 -3.268 10.513 1.00 93.31 100 LEU A CA 1
ATOM 805 C C . LEU A 1 100 ? -8.070 -2.914 11.540 1.00 93.31 100 LEU A C 1
ATOM 807 O O . LEU A 1 100 ? -8.654 -1.831 11.481 1.00 93.31 100 LEU A O 1
ATOM 811 N N . GLY A 1 101 ? -8.371 -3.825 12.466 1.00 91.62 101 GLY A N 1
ATOM 812 C CA . GLY A 1 101 ? -9.401 -3.645 13.480 1.00 91.62 101 GLY A CA 1
ATOM 813 C C . GLY A 1 101 ? -10.819 -3.634 12.900 1.00 91.62 101 GLY A C 1
ATOM 814 O O . GLY A 1 101 ? -11.201 -4.505 12.115 1.00 91.62 101 GLY A O 1
ATOM 815 N N . LYS A 1 102 ? -11.631 -2.666 13.336 1.00 90.19 102 LYS A N 1
ATOM 816 C CA . LYS A 1 102 ? -13.043 -2.520 12.956 1.00 90.19 102 LYS A CA 1
ATOM 817 C C . LYS A 1 102 ? -13.314 -1.136 12.386 1.00 90.19 102 LYS A C 1
ATOM 819 O O . LYS A 1 102 ? -12.735 -0.150 12.838 1.00 90.19 102 LYS A O 1
ATOM 824 N N . SER A 1 103 ? -14.230 -1.058 11.428 1.00 86.38 103 SER A N 1
ATOM 825 C CA . SER A 1 103 ? -14.700 0.216 10.893 1.00 86.38 103 SER A CA 1
ATOM 826 C C . SER A 1 103 ? -15.405 1.035 11.983 1.00 86.38 103 SER A C 1
ATOM 828 O O . SER A 1 103 ? -16.094 0.496 12.854 1.00 86.38 103 SER A O 1
ATOM 830 N N . PHE A 1 104 ? -15.255 2.358 11.920 1.00 80.50 104 PHE A N 1
ATOM 831 C CA . PHE A 1 104 ? -15.790 3.255 12.943 1.00 80.50 104 PHE A CA 1
ATOM 832 C C . PHE A 1 104 ? -17.328 3.201 13.044 1.00 80.50 104 PHE A C 1
ATOM 834 O O . PHE A 1 104 ? -17.869 3.020 14.136 1.00 80.50 104 PHE A O 1
ATOM 841 N N . GLN A 1 105 ? -18.033 3.334 11.913 1.00 78.69 105 GLN A N 1
ATOM 842 C CA . GLN A 1 105 ? -19.497 3.452 11.910 1.00 78.69 105 GLN A CA 1
ATOM 843 C C . GLN A 1 105 ? -20.214 2.109 12.078 1.00 78.69 105 GLN A C 1
ATOM 845 O O . GLN A 1 105 ? -21.049 1.976 12.969 1.00 78.69 105 GLN A O 1
ATOM 850 N N . SER A 1 106 ? -19.905 1.106 11.248 1.00 87.81 106 SER A N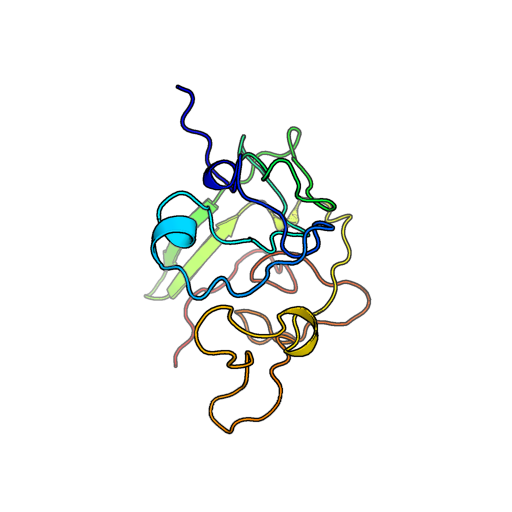 1
ATOM 851 C CA . SER A 1 106 ? -20.625 -0.174 11.299 1.00 87.81 106 SER A CA 1
ATOM 852 C C . SER A 1 106 ? -20.122 -1.105 12.402 1.00 87.81 106 SER A C 1
ATOM 854 O O . SER A 1 106 ? -20.832 -2.028 12.792 1.00 87.81 106 SER A O 1
ATOM 856 N N . GLY A 1 107 ? -18.904 -0.888 12.914 1.00 86.94 107 GLY A N 1
ATOM 857 C CA . GLY A 1 107 ? -18.270 -1.804 13.862 1.00 86.94 107 GLY A CA 1
ATOM 858 C C . GLY A 1 107 ? -17.928 -3.168 13.251 1.00 86.94 107 GLY A C 1
ATOM 859 O O . GLY A 1 107 ? -17.668 -4.121 13.992 1.00 86.94 107 GLY A O 1
ATOM 860 N N . CYS A 1 108 ? -17.942 -3.276 11.920 1.00 93.38 108 CYS A N 1
ATOM 861 C CA . CYS A 1 108 ? -17.591 -4.496 11.200 1.00 93.38 108 CYS A CA 1
ATOM 862 C C . CYS A 1 108 ? -16.072 -4.642 11.124 1.00 93.38 108 CYS A C 1
ATOM 864 O O . CYS A 1 108 ? -15.358 -3.655 10.934 1.00 93.38 108 CYS A O 1
ATOM 866 N N . ALA A 1 109 ? -15.586 -5.872 11.264 1.00 95.88 109 ALA A N 1
ATOM 867 C CA . ALA A 1 109 ? -14.187 -6.193 11.027 1.00 95.88 109 ALA A CA 1
ATOM 868 C C . ALA A 1 109 ? -13.904 -6.336 9.523 1.00 95.88 109 ALA A C 1
ATOM 870 O O . ALA A 1 109 ? -14.817 -6.501 8.712 1.00 95.88 109 ALA A O 1
ATOM 871 N N . TYR A 1 110 ? -12.625 -6.265 9.159 1.00 96.44 110 TYR A N 1
ATOM 872 C CA . TYR A 1 110 ? -12.162 -6.551 7.802 1.00 96.44 110 TYR A CA 1
ATOM 873 C C . TYR A 1 110 ? -11.956 -8.058 7.647 1.00 96.44 110 TYR A C 1
ATOM 875 O O . TYR A 1 110 ? -10.993 -8.608 8.179 1.00 96.44 110 TYR A O 1
ATOM 883 N N . GLU A 1 111 ? -12.866 -8.724 6.946 1.00 97.38 111 GLU A N 1
ATOM 884 C CA . GLU A 1 111 ? -12.969 -10.188 6.870 1.00 97.38 111 GLU A CA 1
ATOM 885 C C . GLU A 1 111 ? -13.111 -10.657 5.413 1.00 97.38 111 GLU A C 1
ATOM 887 O O . GLU A 1 111 ? -13.376 -9.865 4.505 1.00 97.38 111 GLU A O 1
ATOM 892 N N . ASN A 1 112 ? -12.913 -11.955 5.181 1.00 97.75 112 ASN A N 1
ATOM 893 C CA . ASN A 1 112 ? -13.230 -12.587 3.902 1.00 97.75 112 ASN A CA 1
ATOM 894 C C . ASN A 1 112 ? -14.753 -12.684 3.702 1.00 97.75 112 ASN A C 1
ATOM 896 O O . ASN A 1 112 ? -15.535 -12.547 4.642 1.00 97.75 112 ASN A O 1
ATOM 900 N N . ALA A 1 113 ? -15.189 -12.985 2.475 1.00 96.81 113 ALA A N 1
ATOM 901 C CA . ALA A 1 113 ? -16.613 -13.112 2.140 1.00 96.81 113 ALA A CA 1
ATOM 902 C C . ALA A 1 113 ? -17.351 -14.210 2.937 1.00 96.81 113 ALA A C 1
ATOM 904 O O . ALA A 1 113 ? -18.569 -14.149 3.075 1.00 96.81 113 ALA A O 1
ATOM 905 N N . ASP A 1 114 ? -16.626 -15.200 3.462 1.00 97.06 114 ASP A N 1
ATOM 906 C CA . ASP A 1 114 ? -17.154 -16.275 4.310 1.00 97.06 114 ASP A CA 1
ATOM 907 C C . ASP A 1 114 ? -17.140 -15.937 5.817 1.00 97.06 114 ASP A C 1
ATOM 909 O O . ASP A 1 114 ? -17.494 -16.781 6.639 1.00 97.06 114 ASP A O 1
ATOM 913 N N . GLY A 1 115 ? -16.735 -14.715 6.185 1.00 95.81 115 GLY A N 1
ATOM 914 C CA . GLY A 1 115 ? -16.625 -14.244 7.569 1.00 95.81 115 GLY A CA 1
ATOM 915 C C . GLY A 1 115 ? -15.351 -14.684 8.297 1.00 95.81 115 GLY A C 1
ATOM 916 O O . GLY A 1 115 ? -15.195 -14.406 9.483 1.00 95.81 115 GLY A O 1
ATOM 917 N N . THR A 1 116 ? -14.423 -15.378 7.632 1.00 97.94 116 THR A N 1
ATOM 918 C CA . THR A 1 116 ? -13.133 -15.726 8.244 1.00 97.94 116 THR A CA 1
ATOM 919 C C . THR A 1 116 ? -12.190 -14.523 8.293 1.00 97.94 116 THR A C 1
ATOM 921 O O . THR A 1 116 ? -12.302 -13.578 7.507 1.00 97.94 116 THR A O 1
ATOM 924 N N . ALA A 1 117 ? -11.217 -14.562 9.208 1.00 98.06 117 ALA A N 1
ATOM 925 C CA . ALA A 1 117 ? -10.219 -13.507 9.332 1.00 98.06 117 ALA A CA 1
ATOM 926 C C . ALA A 1 117 ? -9.400 -13.341 8.036 1.00 98.06 117 ALA A C 1
ATOM 928 O O . ALA A 1 117 ? -8.858 -14.297 7.476 1.00 98.06 117 ALA A O 1
ATOM 929 N N . LEU A 1 118 ? -9.270 -12.095 7.592 1.00 97.62 118 LEU A N 1
ATOM 930 C CA . LEU A 1 118 ? -8.467 -11.677 6.457 1.00 97.62 118 LEU A CA 1
ATOM 931 C C . LEU A 1 118 ? -6.974 -11.707 6.806 1.00 97.62 118 LEU A C 1
ATOM 933 O O . LEU A 1 118 ? -6.536 -11.198 7.840 1.00 97.62 118 LEU A O 1
ATOM 937 N N . THR A 1 119 ? -6.174 -12.246 5.891 1.00 96.81 119 THR A N 1
ATOM 938 C CA . THR A 1 119 ? -4.711 -12.138 5.895 1.00 96.81 119 THR A CA 1
ATOM 939 C C . THR A 1 119 ? -4.242 -11.841 4.474 1.00 96.81 119 THR A C 1
ATOM 941 O O . THR A 1 119 ? -4.360 -12.688 3.589 1.00 96.81 119 THR A O 1
ATOM 944 N N . ILE A 1 120 ? -3.687 -10.650 4.237 1.00 94.69 120 ILE A N 1
ATOM 945 C CA . ILE A 1 120 ? -3.238 -10.210 2.907 1.00 94.69 120 ILE A CA 1
ATOM 946 C C . ILE A 1 120 ? -1.808 -10.714 2.649 1.00 94.69 120 ILE A C 1
ATOM 948 O O . ILE A 1 120 ? -0.850 -9.949 2.563 1.00 94.69 120 ILE A O 1
ATOM 952 N N . ASN A 1 121 ? -1.645 -12.036 2.545 1.00 94.56 121 ASN A N 1
ATOM 953 C CA . ASN A 1 121 ? -0.340 -12.684 2.349 1.00 94.56 121 ASN A CA 1
ATOM 954 C C . ASN A 1 121 ? -0.038 -13.071 0.894 1.00 94.56 121 ASN A C 1
ATOM 956 O O . ASN A 1 121 ? 0.845 -13.889 0.644 1.00 94.56 121 ASN A O 1
ATOM 960 N N . THR A 1 122 ? -0.802 -12.558 -0.065 1.00 93.12 122 THR A N 1
ATOM 961 C CA . THR A 1 122 ? -0.619 -12.851 -1.487 1.00 93.12 122 THR A CA 1
ATOM 962 C C . THR A 1 122 ? -0.626 -11.531 -2.249 1.00 93.12 122 THR A C 1
ATOM 964 O O . THR A 1 122 ? -1.461 -10.668 -1.987 1.00 93.12 122 THR A O 1
ATOM 967 N N . ASP A 1 123 ? 0.362 -11.327 -3.113 1.00 91.81 123 ASP A N 1
ATOM 968 C CA . ASP A 1 123 ? 0.526 -10.101 -3.886 1.00 91.81 123 ASP A CA 1
ATOM 969 C C . ASP A 1 123 ? -0.365 -10.075 -5.141 1.00 91.81 123 ASP A C 1
ATOM 971 O O . ASP A 1 123 ? -1.137 -11.003 -5.399 1.00 91.81 123 ASP A O 1
ATOM 975 N N . PHE A 1 124 ? -0.266 -8.999 -5.923 1.00 89.94 124 PHE A N 1
ATOM 976 C CA . PHE A 1 124 ? -1.050 -8.831 -7.147 1.00 89.94 124 PHE A CA 1
ATOM 977 C C . PHE A 1 124 ? -0.859 -9.985 -8.153 1.00 89.94 124 PHE A C 1
ATOM 979 O O . PHE A 1 124 ? -1.828 -10.440 -8.766 1.00 89.94 124 PHE A O 1
ATOM 986 N N . CYS A 1 125 ? 0.369 -10.494 -8.275 1.00 87.44 125 CYS A N 1
ATOM 987 C CA . CYS A 1 125 ? 0.762 -11.548 -9.210 1.00 87.44 125 CYS A CA 1
ATOM 988 C C . CYS A 1 125 ? 0.520 -12.971 -8.669 1.00 87.44 125 CYS A C 1
ATOM 990 O O . CYS A 1 125 ? 0.779 -13.944 -9.375 1.00 87.44 125 CYS A O 1
ATOM 992 N N . GLY A 1 126 ? 0.026 -13.119 -7.436 1.00 89.62 126 GLY A N 1
ATOM 993 C CA . GLY A 1 126 ? -0.207 -14.418 -6.800 1.00 89.62 126 GLY A CA 1
ATOM 994 C C . GLY A 1 126 ? 0.980 -14.959 -5.996 1.00 89.62 126 GLY A C 1
ATOM 995 O O . GLY A 1 126 ? 0.910 -16.081 -5.489 1.00 89.62 126 GLY A O 1
ATOM 996 N N . TYR A 1 127 ? 2.056 -14.187 -5.833 1.00 89.56 127 TYR A N 1
ATOM 997 C CA . TYR A 1 127 ? 3.196 -14.580 -5.011 1.00 89.56 127 TYR A CA 1
ATOM 998 C C . TYR A 1 127 ? 2.900 -14.408 -3.525 1.00 89.56 127 TYR A C 1
ATOM 1000 O O . TYR A 1 127 ? 2.209 -13.479 -3.105 1.00 89.56 127 TYR A O 1
ATOM 1008 N N . LYS A 1 128 ? 3.450 -15.307 -2.706 1.00 91.56 128 LYS A N 1
ATOM 1009 C CA . LYS A 1 128 ? 3.319 -15.231 -1.250 1.00 91.56 128 LYS A CA 1
ATOM 1010 C C . LYS A 1 128 ? 4.146 -14.082 -0.668 1.00 91.56 128 LYS A C 1
ATOM 1012 O O . LYS A 1 128 ? 5.276 -13.846 -1.084 1.00 91.56 128 LYS A O 1
ATOM 1017 N N . ARG A 1 129 ? 3.569 -13.408 0.327 1.00 92.06 129 ARG A N 1
ATOM 1018 C CA . ARG A 1 129 ? 4.206 -12.444 1.239 1.00 92.06 129 ARG A CA 1
ATOM 1019 C C . ARG A 1 129 ? 4.530 -13.135 2.567 1.00 92.06 129 ARG A C 1
ATOM 1021 O O . ARG A 1 129 ? 3.962 -14.188 2.854 1.00 92.06 129 ARG A O 1
ATOM 1028 N N . GLY A 1 130 ? 5.385 -12.524 3.392 1.00 80.25 130 GLY A N 1
ATOM 1029 C CA . GLY A 1 130 ? 5.702 -13.047 4.728 1.00 80.25 130 GLY A CA 1
ATOM 1030 C C . GLY A 1 130 ? 6.910 -13.979 4.809 1.00 80.25 130 GLY A C 1
ATOM 1031 O O . GLY A 1 130 ? 6.934 -14.853 5.670 1.00 80.25 130 GLY A O 1
ATOM 1032 N N . GLY A 1 131 ? 7.873 -13.834 3.894 1.00 78.62 131 GLY A N 1
ATOM 1033 C CA . GLY A 1 131 ? 9.187 -14.477 3.997 1.00 78.62 131 GLY A CA 1
ATOM 1034 C C . GLY A 1 131 ? 10.159 -13.652 4.849 1.00 78.62 131 GLY A C 1
ATOM 1035 O O . GLY A 1 131 ? 9.753 -12.991 5.798 1.00 78.62 131 GLY A O 1
ATOM 1036 N N . GLU A 1 132 ? 11.444 -13.640 4.481 1.00 76.25 132 GLU A N 1
ATOM 1037 C CA . GLU A 1 132 ? 12.465 -12.823 5.167 1.00 76.25 132 GLU A CA 1
ATOM 1038 C C . GLU A 1 132 ? 12.178 -11.314 5.100 1.00 76.25 132 GLU A C 1
ATOM 1040 O O . GLU A 1 132 ? 12.512 -10.575 6.026 1.00 76.25 132 GLU A O 1
ATOM 1045 N N . LYS A 1 133 ? 11.555 -10.855 4.005 1.00 81.06 133 LYS A N 1
ATOM 1046 C CA . LYS A 1 133 ? 11.154 -9.461 3.794 1.00 81.06 133 LYS A CA 1
ATOM 1047 C C . LYS A 1 133 ? 9.757 -9.365 3.195 1.00 81.06 133 LYS A C 1
ATOM 1049 O O . LYS A 1 133 ? 9.395 -10.141 2.309 1.00 81.06 133 LYS A O 1
ATOM 1054 N N . THR A 1 134 ? 9.017 -8.355 3.629 1.00 88.38 134 THR A N 1
ATOM 1055 C CA . THR A 1 134 ? 7.769 -7.904 3.017 1.00 88.38 134 THR A CA 1
ATOM 1056 C C . THR A 1 134 ? 7.929 -6.440 2.633 1.00 88.38 134 THR A C 1
ATOM 1058 O O . THR A 1 134 ? 8.341 -5.617 3.449 1.00 88.38 134 THR A O 1
ATOM 1061 N N . TYR A 1 135 ? 7.601 -6.123 1.382 1.00 88.06 135 TYR A N 1
ATOM 1062 C CA . TYR A 1 135 ? 7.706 -4.774 0.835 1.00 88.06 135 TYR A CA 1
ATOM 1063 C C . TYR A 1 135 ? 6.344 -4.080 0.791 1.00 88.06 135 TYR A C 1
ATOM 1065 O O . TYR A 1 135 ? 5.308 -4.718 0.553 1.00 88.06 135 TYR A O 1
ATOM 1073 N N . ALA A 1 136 ? 6.372 -2.759 0.971 1.00 90.00 136 ALA A N 1
ATOM 1074 C CA . ALA A 1 136 ? 5.236 -1.894 0.692 1.00 90.00 136 ALA A CA 1
ATOM 1075 C C . ALA A 1 136 ? 4.875 -1.927 -0.801 1.00 90.00 136 ALA A C 1
ATOM 1077 O O . ALA A 1 136 ? 5.730 -2.088 -1.673 1.00 90.00 136 ALA A O 1
ATOM 1078 N N . GLY A 1 137 ? 3.589 -1.738 -1.090 1.00 90.50 137 GLY A N 1
ATOM 1079 C CA . GLY A 1 137 ? 3.062 -1.750 -2.451 1.00 90.50 137 GLY A CA 1
ATOM 1080 C C . GLY A 1 137 ? 2.572 -3.128 -2.917 1.00 90.50 137 GLY A C 1
ATOM 1081 O O . GLY A 1 137 ? 2.582 -4.103 -2.162 1.00 90.50 137 GLY A O 1
ATOM 1082 N N . PRO A 1 138 ? 2.081 -3.222 -4.163 1.00 90.25 138 PRO A N 1
ATOM 1083 C CA . PRO A 1 138 ? 1.274 -4.352 -4.629 1.00 90.25 138 PRO A CA 1
ATOM 1084 C C . PRO A 1 138 ? 2.069 -5.621 -4.965 1.00 90.25 138 PRO A C 1
ATOM 1086 O O . PRO A 1 138 ? 1.456 -6.682 -5.094 1.00 90.25 138 PRO A O 1
ATOM 1089 N N . PHE A 1 139 ? 3.400 -5.551 -5.034 1.00 88.75 139 PHE A N 1
ATOM 1090 C CA . PHE A 1 139 ? 4.266 -6.651 -5.465 1.00 88.75 139 PHE A CA 1
ATOM 1091 C C . PHE A 1 139 ? 5.158 -7.143 -4.320 1.00 88.75 139 PHE A C 1
ATOM 1093 O O . PHE A 1 139 ? 5.771 -6.345 -3.616 1.00 88.75 139 PHE A O 1
ATOM 1100 N N . ALA A 1 140 ? 5.231 -8.460 -4.124 1.00 88.00 140 ALA A N 1
ATOM 1101 C CA . ALA A 1 140 ? 6.114 -9.086 -3.136 1.00 88.00 140 ALA A CA 1
ATOM 1102 C C . ALA A 1 140 ? 7.556 -9.224 -3.646 1.00 88.00 140 ALA A C 1
ATOM 1104 O O . ALA A 1 140 ? 8.479 -9.419 -2.858 1.00 88.00 140 ALA A O 1
ATOM 1105 N N . ARG A 1 141 ? 7.747 -9.143 -4.964 1.00 82.12 141 ARG A N 1
ATOM 1106 C CA . ARG A 1 141 ? 9.044 -9.219 -5.634 1.00 82.12 141 ARG A CA 1
ATOM 1107 C C . ARG A 1 141 ? 9.002 -8.482 -6.967 1.00 82.12 141 ARG A C 1
ATOM 1109 O O . ARG A 1 141 ? 7.929 -8.274 -7.531 1.00 82.12 141 ARG A O 1
ATOM 1116 N N . PHE A 1 142 ? 10.176 -8.121 -7.465 1.00 75.00 142 PHE A N 1
ATOM 1117 C CA . PHE A 1 142 ? 10.346 -7.326 -8.671 1.00 75.00 142 PHE A CA 1
ATOM 1118 C C . PHE A 1 142 ? 11.184 -8.092 -9.698 1.00 75.00 142 PHE A C 1
ATOM 1120 O O . PHE A 1 142 ? 12.409 -8.050 -9.662 1.00 75.00 142 PHE A O 1
ATOM 1127 N N . ASP A 1 143 ? 10.518 -8.765 -10.638 1.00 70.19 143 ASP A N 1
ATOM 1128 C CA . ASP A 1 143 ? 11.172 -9.586 -11.673 1.00 70.19 143 ASP A CA 1
ATOM 1129 C C . ASP A 1 143 ? 11.365 -8.794 -13.001 1.00 70.19 143 ASP A C 1
ATOM 1131 O O . ASP A 1 143 ? 11.406 -9.357 -14.094 1.00 70.19 143 ASP A O 1
ATOM 1135 N N . GLY A 1 144 ? 11.456 -7.456 -12.925 1.00 68.62 144 GLY A N 1
ATOM 1136 C CA . GLY A 1 144 ? 11.679 -6.546 -14.060 1.00 68.62 144 GLY A CA 1
ATOM 1137 C C . GLY A 1 144 ? 10.404 -6.130 -14.805 1.00 68.62 144 GLY A C 1
ATOM 1138 O O . GLY A 1 144 ? 9.978 -4.983 -14.697 1.00 68.62 144 GLY A O 1
ATOM 1139 N N . LYS A 1 145 ? 9.775 -7.047 -15.556 1.00 72.12 145 LYS A N 1
ATOM 1140 C CA . LYS A 1 145 ? 8.498 -6.786 -16.255 1.00 72.12 145 LYS A CA 1
ATOM 1141 C C . LYS A 1 145 ? 7.335 -7.382 -15.479 1.00 72.12 145 LYS A C 1
ATOM 1143 O O . LYS A 1 145 ? 7.257 -8.597 -15.318 1.00 72.12 145 LYS A O 1
ATOM 1148 N N . ILE A 1 146 ? 6.403 -6.536 -15.051 1.00 86.62 146 ILE A N 1
ATOM 1149 C CA . ILE A 1 146 ? 5.237 -6.981 -14.288 1.00 86.62 146 ILE A CA 1
ATOM 1150 C C . ILE A 1 146 ? 4.028 -7.032 -15.219 1.00 86.62 146 ILE A C 1
ATOM 1152 O O . ILE A 1 146 ? 3.559 -5.999 -15.695 1.00 86.62 146 ILE A O 1
ATOM 1156 N N . LEU A 1 147 ? 3.538 -8.243 -15.484 1.00 87.38 147 LEU A N 1
ATOM 1157 C CA . LEU A 1 147 ? 2.294 -8.469 -16.214 1.00 87.38 147 LEU A CA 1
ATOM 1158 C C . LEU A 1 147 ? 1.103 -8.030 -15.348 1.00 87.38 147 LEU A C 1
ATOM 1160 O O . LEU A 1 147 ? 0.942 -8.501 -14.224 1.00 87.38 147 LEU A O 1
ATOM 1164 N N . LEU A 1 148 ? 0.266 -7.143 -15.883 1.00 88.31 148 LEU A N 1
ATOM 1165 C CA . LEU A 1 148 ? -0.919 -6.605 -15.211 1.00 88.31 148 LEU A CA 1
ATOM 1166 C C . LEU A 1 148 ? -2.200 -7.387 -15.529 1.00 88.31 148 LEU A C 1
ATOM 1168 O O . LEU A 1 148 ? -3.201 -7.245 -14.827 1.00 88.31 148 LEU A O 1
ATOM 1172 N N . ASN A 1 149 ? -2.176 -8.246 -16.550 1.00 76.56 149 ASN A N 1
ATOM 1173 C CA . ASN A 1 149 ? -3.327 -9.060 -16.919 1.00 76.56 149 ASN A CA 1
ATOM 1174 C C . ASN A 1 149 ? -3.481 -10.270 -16.003 1.00 76.56 149 ASN A C 1
ATOM 1176 O O . ASN A 1 149 ? -2.926 -11.344 -16.233 1.00 76.56 149 ASN A O 1
ATOM 1180 N N . LYS A 1 150 ? -4.330 -10.112 -14.991 1.00 61.00 150 LYS A N 1
ATOM 1181 C CA . LYS A 1 150 ? -4.946 -11.245 -14.312 1.00 61.00 150 LYS A CA 1
ATOM 1182 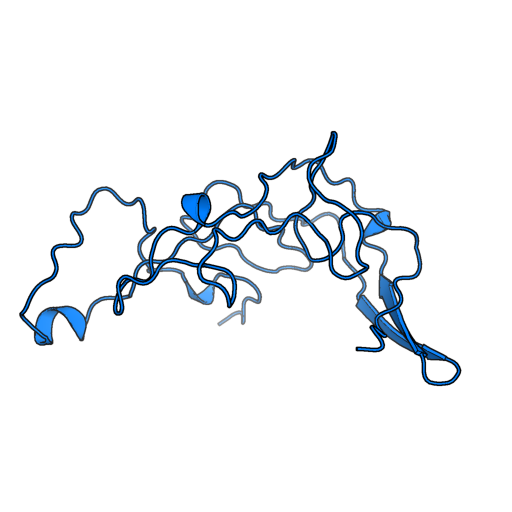C C . LYS A 1 150 ? -6.183 -11.649 -15.112 1.00 61.00 150 LYS A C 1
ATOM 1184 O O . LYS A 1 150 ? -7.206 -10.975 -15.038 1.00 61.00 150 LYS A O 1
ATOM 1189 N N . LYS A 1 151 ? -6.098 -12.731 -15.895 1.00 54.69 151 LYS A N 1
ATOM 1190 C CA . LYS A 1 151 ? -7.306 -13.390 -16.416 1.00 54.69 151 LYS A CA 1
ATOM 1191 C C . LYS A 1 151 ? -8.054 -13.946 -15.200 1.00 54.69 151 LYS A C 1
ATOM 1193 O O . LYS A 1 151 ? -7.557 -14.872 -14.562 1.00 54.69 151 LYS A O 1
ATOM 1198 N N . ILE A 1 152 ? -9.142 -13.274 -14.820 1.00 52.38 152 ILE A N 1
ATOM 1199 C CA . ILE A 1 152 ? -10.083 -13.728 -13.786 1.00 52.38 152 ILE A CA 1
ATOM 1200 C C . ILE A 1 152 ? -10.870 -14.910 -14.344 1.00 52.38 152 ILE A C 1
ATOM 1202 O O . ILE A 1 152 ? -11.279 -14.820 -15.524 1.00 52.38 152 ILE A O 1
#

Radius of gyration: 18.73 Å; chains: 1; bounding box: 42×42×52 Å

Foldseek 3Di:
DPPAAADCVCAVAAAPPPPDPPPPDPPVVVVVPHDDHDHDEDDEAADRHDDHPPHDHYHYDDPDHKDWDWDADPNWIKTAIPCQVDDFPDADDWDKQVNQQADDPPRDTDDPPVRHIDTRQAAQVGDGHDDPGADPDRDRDCPRIDTNDDPD

Sequence (152 aa):
MKASYGNYMYHGYQDINANTLFQRSDQPQELTEATLRVNIDHNLYFNGASAYENEQHSSKVNDFNVELSISEVDGDYYLITNLPDFKFEQNIDIVTTGALGKSFQSGCAYENADGTALTINTDFCGYKRGGEKTYAGPFARFDGKILLNKKI

pLDDT: mean 85.07, std 12.79, range [43.5, 98.06]

Secondary structure (DSSP, 8-state):
-----BGGGGTTPPBTTSSS-----S-HHHHHSPPPPB---S-EE-TT-B--TT-TT-EE--S----EEEEEETTEEEEEESGGGS------PPPBHHHH-B-TTT--B-B-TTSPBPB--B-TTSPBP-SS---SSS-S---SSEE-----